Protein AF-A0A7Y3GQ40-F1 (afdb_monomer_lite)

Sequence (95 aa):
IDLGETTELKRISTRFFNSKGQWIYPPEKMLIKTDTENIDLNIDDQGDRIIDVVANLQSATRYIELTIPNYGIIKEGRQGQGNPAWTFIDEIKIE

Structure (mmCIF, N/CA/C/O backbone):
data_AF-A0A7Y3GQ40-F1
#
_entry.id   AF-A0A7Y3GQ40-F1
#
loop_
_atom_site.group_PDB
_atom_site.id
_atom_site.type_symbol
_atom_site.label_atom_id
_atom_site.label_alt_id
_atom_site.label_comp_id
_atom_site.label_asym_id
_atom_site.label_entity_id
_atom_site.label_seq_id
_atom_site.pdbx_PDB_ins_code
_atom_site.Cartn_x
_atom_site.Cartn_y
_atom_site.Cartn_z
_atom_site.occupancy
_atom_site.B_iso_or_equiv
_atom_site.auth_seq_id
_atom_site.auth_comp_id
_atom_site.auth_asym_id
_atom_site.auth_atom_id
_atom_site.pdbx_PDB_model_num
ATOM 1 N N . ILE A 1 1 ? -8.446 7.574 6.499 1.00 96.00 1 ILE A N 1
ATOM 2 C CA . ILE A 1 1 ? -9.826 7.043 6.435 1.00 96.00 1 ILE A CA 1
ATOM 3 C C . ILE A 1 1 ? -10.440 7.226 7.814 1.00 96.00 1 ILE A C 1
ATOM 5 O O . ILE A 1 1 ? -9.791 6.855 8.782 1.00 96.00 1 ILE A O 1
ATOM 9 N N . ASP A 1 2 ? -11.611 7.858 7.904 1.00 97.19 2 ASP A N 1
ATOM 10 C CA . ASP A 1 2 ? -12.387 7.989 9.149 1.00 97.19 2 ASP A CA 1
ATOM 11 C C . ASP A 1 2 ? -13.550 6.992 9.088 1.00 97.19 2 ASP A C 1
ATOM 13 O O . ASP A 1 2 ? -14.338 7.039 8.143 1.00 97.19 2 ASP A O 1
ATOM 17 N N . LEU A 1 3 ? -13.629 6.082 10.059 1.00 96.31 3 LEU A N 1
ATOM 18 C CA . LEU A 1 3 ? -14.693 5.080 10.178 1.00 96.31 3 LEU A CA 1
ATOM 19 C C . LEU A 1 3 ? -15.964 5.644 10.840 1.00 96.31 3 LEU A C 1
ATOM 21 O O . LEU A 1 3 ? -16.978 4.960 10.916 1.00 96.31 3 LEU A O 1
ATOM 25 N N . GLY A 1 4 ? -15.930 6.889 11.324 1.00 97.56 4 GLY A N 1
ATOM 26 C CA . GLY A 1 4 ? -17.034 7.562 12.014 1.00 97.56 4 GLY A CA 1
ATOM 27 C C . GLY A 1 4 ? -17.104 7.233 13.507 1.00 97.56 4 GLY A C 1
ATOM 28 O O . GLY A 1 4 ? -17.332 8.129 14.323 1.00 97.56 4 GLY A O 1
ATOM 29 N N . GLU A 1 5 ? -16.818 5.986 13.878 1.00 96.50 5 GLU A N 1
ATOM 30 C CA . GLU A 1 5 ? -16.743 5.502 15.257 1.00 96.50 5 GLU A CA 1
ATOM 31 C C . GLU A 1 5 ? -15.585 4.515 15.455 1.00 96.50 5 GLU A C 1
ATOM 33 O O . GLU A 1 5 ? -15.008 4.002 14.494 1.00 96.50 5 GLU A O 1
ATOM 38 N N . THR A 1 6 ? -15.219 4.264 16.713 1.00 97.06 6 THR A N 1
ATOM 39 C CA . THR A 1 6 ? -14.210 3.250 17.035 1.00 97.06 6 THR A CA 1
ATOM 40 C C . THR A 1 6 ? -14.728 1.877 16.624 1.00 97.06 6 THR A C 1
ATOM 42 O O . THR A 1 6 ? -15.727 1.405 17.163 1.00 97.06 6 THR A O 1
ATOM 45 N N . THR A 1 7 ? -14.031 1.240 15.688 1.00 96.56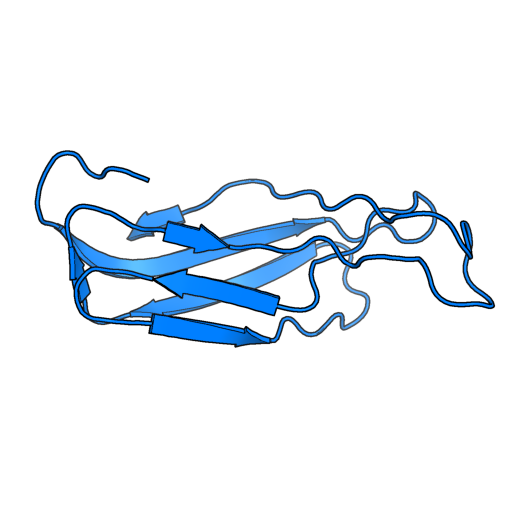 7 THR A N 1
ATOM 46 C CA . THR A 1 7 ? -14.417 -0.038 15.089 1.00 96.56 7 THR A CA 1
ATOM 47 C C . THR A 1 7 ? -13.298 -1.055 15.284 1.00 96.56 7 THR A C 1
ATOM 49 O O . THR A 1 7 ? -12.119 -0.720 15.163 1.00 96.56 7 THR A O 1
ATOM 52 N N . GLU A 1 8 ? -13.668 -2.298 15.589 1.00 96.31 8 GLU A N 1
ATOM 53 C CA . GLU A 1 8 ? -12.736 -3.428 15.622 1.00 96.31 8 GLU A CA 1
ATOM 54 C C . GLU A 1 8 ? -12.316 -3.794 14.197 1.00 96.31 8 GLU A C 1
ATOM 56 O O . GLU A 1 8 ? -13.152 -4.165 13.375 1.00 96.31 8 GLU A O 1
ATOM 61 N N . LEU A 1 9 ? -11.020 -3.703 13.926 1.00 95.81 9 LEU A N 1
ATOM 62 C CA . LEU A 1 9 ? -10.396 -3.957 12.639 1.00 95.81 9 LEU A CA 1
ATOM 63 C C . LEU A 1 9 ? -9.608 -5.262 12.692 1.00 95.81 9 LEU A C 1
ATOM 65 O O . LEU A 1 9 ? -8.740 -5.447 13.550 1.00 95.81 9 LEU A O 1
ATOM 69 N N . LYS A 1 10 ? -9.878 -6.142 11.731 1.00 96.19 10 LYS A N 1
ATOM 70 C CA . LYS A 1 10 ? -9.209 -7.438 11.580 1.00 96.19 10 LYS A CA 1
ATOM 71 C C . LYS A 1 10 ? -8.359 -7.502 10.329 1.00 96.19 10 LYS A C 1
ATOM 73 O O . LYS A 1 10 ? -7.351 -8.210 10.304 1.00 96.19 10 LYS A O 1
ATOM 78 N N . ARG A 1 11 ? -8.780 -6.817 9.267 1.00 96.81 11 ARG A N 1
ATOM 79 C CA . ARG A 1 11 ? -8.134 -6.932 7.967 1.00 96.81 11 ARG A CA 1
ATOM 80 C C . ARG A 1 11 ? -8.270 -5.660 7.146 1.00 96.81 11 ARG A C 1
ATOM 82 O O . ARG A 1 11 ? -9.348 -5.091 7.015 1.00 96.81 11 ARG A O 1
ATOM 89 N N . ILE A 1 12 ? -7.170 -5.274 6.510 1.00 97.44 12 ILE A N 1
ATOM 90 C CA . ILE A 1 12 ? -7.176 -4.338 5.386 1.00 97.44 12 ILE A CA 1
ATOM 91 C C . ILE A 1 12 ? -6.663 -5.080 4.160 1.00 97.44 12 ILE A C 1
ATOM 93 O O . ILE A 1 12 ? -5.656 -5.785 4.228 1.00 97.44 12 ILE A O 1
ATOM 97 N N . SER A 1 13 ? -7.345 -4.928 3.030 1.00 97.50 13 SER A N 1
ATOM 98 C CA . SER A 1 13 ? -6.861 -5.460 1.756 1.00 97.50 13 SER A CA 1
ATOM 99 C C . SER A 1 13 ? -7.057 -4.477 0.614 1.00 97.50 13 SER A C 1
ATOM 101 O O . SER A 1 13 ? -7.974 -3.658 0.627 1.00 97.50 13 SER A O 1
ATOM 103 N N . THR A 1 14 ? -6.168 -4.543 -0.368 1.00 97.62 14 THR A N 1
ATOM 104 C CA . THR A 1 14 ? -6.232 -3.731 -1.584 1.00 97.62 14 THR A CA 1
ATOM 105 C C . THR A 1 14 ? -5.514 -4.436 -2.725 1.00 97.62 14 THR A C 1
ATOM 107 O O . THR A 1 14 ? -4.806 -5.422 -2.496 1.00 97.62 14 THR A O 1
ATOM 110 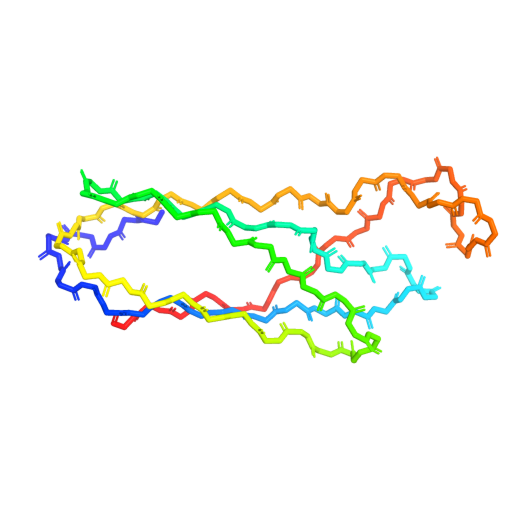N N . ARG A 1 15 ? -5.694 -3.953 -3.956 1.00 97.62 15 ARG A N 1
ATOM 111 C CA . ARG A 1 15 ? -5.009 -4.491 -5.127 1.00 97.62 15 ARG A CA 1
ATOM 112 C C . ARG A 1 15 ? -4.340 -3.390 -5.928 1.00 97.62 15 ARG A C 1
ATOM 114 O O . ARG A 1 15 ? -4.893 -2.308 -6.131 1.00 97.62 15 ARG A O 1
ATOM 121 N N . PHE A 1 16 ? -3.159 -3.708 -6.443 1.00 97.75 16 PHE A N 1
ATOM 122 C CA . PHE A 1 16 ? -2.407 -2.826 -7.327 1.00 97.75 16 PHE A CA 1
ATOM 123 C C . PHE A 1 16 ? -2.388 -3.371 -8.747 1.00 97.75 16 PHE A C 1
ATOM 125 O O . PHE A 1 16 ? -2.189 -4.566 -8.969 1.00 97.75 16 PHE A O 1
ATOM 132 N N . PHE A 1 17 ? -2.566 -2.484 -9.723 1.00 97.75 17 PHE A N 1
ATOM 133 C CA . PHE A 1 17 ? -2.408 -2.842 -11.129 1.00 97.75 17 PHE A CA 1
ATOM 134 C C . PHE A 1 17 ? -0.933 -2.764 -11.530 1.00 97.75 17 PHE A C 1
ATOM 136 O O . PHE A 1 17 ? -0.260 -1.777 -11.239 1.00 97.75 17 PHE A O 1
ATOM 143 N N . ASN A 1 18 ? -0.439 -3.782 -12.229 1.00 97.38 18 ASN A N 1
ATOM 144 C CA . ASN A 1 18 ? 0.954 -3.888 -12.6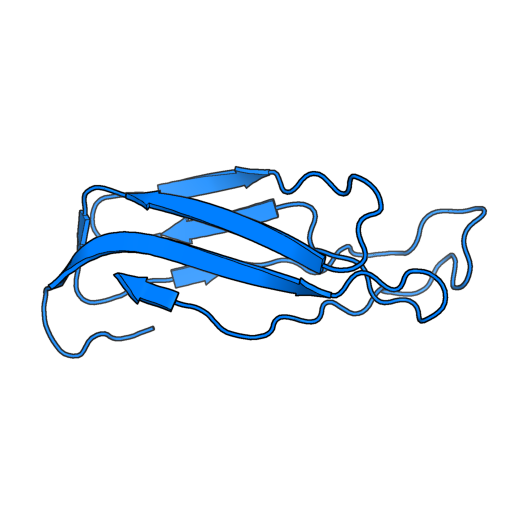51 1.00 97.38 18 ASN A CA 1
ATOM 145 C C . ASN A 1 18 ? 1.020 -4.013 -14.176 1.00 97.38 18 ASN A C 1
ATOM 147 O O . ASN A 1 18 ? 0.733 -5.057 -14.764 1.00 97.38 18 ASN A O 1
ATOM 151 N N . SER A 1 19 ? 1.376 -2.910 -14.830 1.00 97.00 19 SER A N 1
ATOM 152 C CA . SER A 1 19 ? 1.512 -2.818 -16.283 1.00 97.00 19 SER A CA 1
ATOM 153 C C . SER A 1 19 ? 2.741 -1.977 -16.608 1.00 97.00 19 SER A C 1
ATOM 155 O O . SER A 1 19 ? 2.665 -0.813 -17.004 1.00 97.00 19 SER A O 1
ATOM 157 N N . LYS A 1 20 ? 3.915 -2.585 -16.411 1.00 95.25 20 LYS A N 1
ATOM 158 C CA . LYS A 1 20 ? 5.229 -1.924 -16.518 1.00 95.25 20 LYS A CA 1
ATOM 159 C C . LYS A 1 20 ? 5.482 -1.298 -17.888 1.00 95.25 20 LYS A C 1
ATOM 161 O O . LYS A 1 20 ? 6.091 -0.235 -17.971 1.00 95.25 20 LYS A O 1
ATOM 166 N N . GLY A 1 21 ? 4.967 -1.913 -18.957 1.00 94.88 21 GLY A N 1
ATOM 167 C CA . GLY A 1 21 ? 5.030 -1.357 -20.316 1.00 94.88 21 GLY A CA 1
ATOM 168 C C . GLY A 1 21 ? 4.206 -0.074 -20.500 1.00 94.88 21 GLY A C 1
ATOM 169 O O . GLY A 1 21 ? 4.447 0.697 -21.421 1.00 94.88 21 GLY A O 1
ATOM 170 N N . GLN A 1 22 ? 3.264 0.196 -19.594 1.00 96.38 22 GLN A N 1
ATOM 171 C CA . GLN A 1 22 ? 2.504 1.448 -19.508 1.00 96.38 22 GLN A CA 1
ATOM 172 C C . GLN A 1 22 ? 2.975 2.329 -18.342 1.00 96.38 22 GLN A C 1
ATOM 174 O O . GLN A 1 22 ? 2.288 3.274 -17.966 1.00 96.38 22 GLN A O 1
ATOM 179 N N . TRP A 1 23 ? 4.138 2.012 -17.763 1.00 97.44 23 TRP A N 1
ATOM 180 C CA . TRP A 1 23 ? 4.757 2.730 -16.644 1.00 97.44 23 TRP A CA 1
ATOM 181 C C . TRP A 1 23 ? 3.944 2.667 -15.349 1.00 97.44 23 TRP A C 1
ATOM 183 O O . TRP A 1 23 ? 4.137 3.494 -14.459 1.00 97.44 23 TRP A O 1
ATOM 193 N N . ILE A 1 24 ? 3.059 1.674 -15.231 1.00 97.81 24 ILE A N 1
ATOM 194 C CA . ILE A 1 24 ? 2.267 1.432 -14.029 1.00 97.81 24 ILE A CA 1
ATOM 195 C C . ILE A 1 24 ? 2.967 0.347 -13.218 1.00 97.81 24 ILE A C 1
ATOM 197 O O . ILE A 1 24 ? 3.040 -0.804 -13.655 1.00 97.81 24 ILE A O 1
ATOM 201 N N . TYR A 1 25 ? 3.487 0.732 -12.058 1.00 97.75 25 TYR A N 1
ATOM 202 C CA . TYR A 1 25 ? 4.191 -0.149 -11.136 1.00 97.75 25 TYR A CA 1
ATOM 203 C C . TYR A 1 25 ? 3.457 -0.187 -9.788 1.00 97.75 25 TYR A C 1
ATOM 205 O O . TYR A 1 25 ? 2.989 0.860 -9.313 1.00 97.75 25 TYR A O 1
ATOM 213 N N . PRO A 1 26 ? 3.378 -1.366 -9.144 1.00 97.31 26 PRO A N 1
ATOM 214 C CA . PRO A 1 26 ? 2.951 -1.435 -7.757 1.00 97.31 26 PRO A CA 1
ATOM 215 C C . PRO A 1 26 ? 3.949 -0.673 -6.865 1.00 97.31 26 PRO A C 1
ATOM 217 O O . PRO A 1 26 ? 5.117 -0.509 -7.236 1.00 97.31 26 PRO A O 1
ATOM 220 N N . PRO A 1 27 ? 3.507 -0.184 -5.700 1.00 97.25 27 PRO A N 1
ATOM 221 C CA . PRO A 1 27 ? 4.417 0.366 -4.701 1.00 97.25 27 PRO A CA 1
ATOM 222 C C . PRO A 1 27 ? 5.361 -0.731 -4.177 1.00 97.25 27 PRO A C 1
ATOM 224 O O . PRO A 1 27 ? 5.015 -1.908 -4.206 1.00 97.25 27 PRO A O 1
ATOM 227 N N . GLU A 1 28 ? 6.536 -0.357 -3.662 1.00 96.88 28 GLU A N 1
ATOM 228 C CA . GLU A 1 28 ? 7.444 -1.321 -3.005 1.00 96.88 28 GLU A CA 1
ATOM 229 C C . GLU A 1 28 ? 7.015 -1.621 -1.558 1.00 96.88 28 GLU A C 1
ATOM 231 O O . GLU A 1 28 ? 7.377 -2.653 -0.995 1.00 96.88 28 GLU A O 1
ATOM 236 N N . LYS A 1 29 ? 6.230 -0.723 -0.948 1.00 97.31 29 LYS A N 1
ATOM 237 C CA . LYS A 1 29 ? 5.726 -0.878 0.416 1.00 97.31 29 LYS A CA 1
ATOM 238 C C . LYS A 1 29 ? 4.405 -0.161 0.656 1.00 97.31 29 LYS A C 1
ATOM 240 O O . LYS A 1 29 ? 4.072 0.802 -0.035 1.00 97.31 29 LYS A O 1
ATOM 245 N N . MET A 1 30 ? 3.699 -0.591 1.692 1.00 97.62 30 MET A N 1
ATOM 246 C CA . MET A 1 30 ? 2.511 0.061 2.228 1.00 97.62 30 M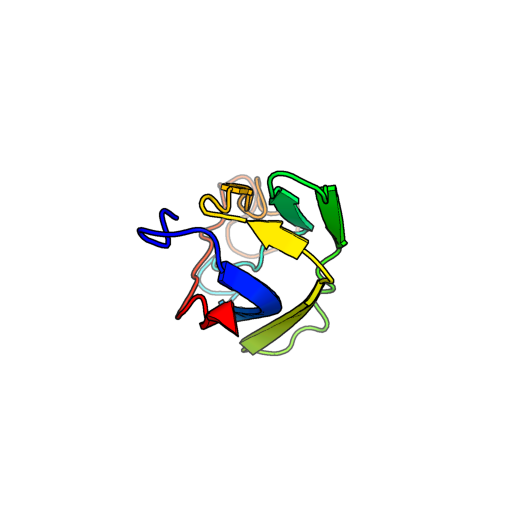ET A CA 1
ATOM 247 C C . MET A 1 30 ? 2.622 0.146 3.747 1.00 97.62 30 MET A C 1
ATOM 249 O O . MET A 1 30 ? 2.839 -0.856 4.421 1.00 97.62 30 MET A O 1
ATOM 253 N N . LEU A 1 31 ? 2.433 1.351 4.275 1.00 98.06 31 LEU A N 1
ATOM 254 C CA . LEU A 1 31 ? 2.398 1.611 5.707 1.00 98.06 31 LEU A CA 1
ATOM 255 C C . LEU A 1 31 ? 0.945 1.769 6.144 1.00 98.06 31 LEU A C 1
ATOM 257 O O . LEU A 1 31 ? 0.205 2.559 5.549 1.00 98.06 31 LEU A O 1
ATOM 261 N N . ILE A 1 32 ? 0.563 1.050 7.192 1.00 97.88 32 ILE A N 1
ATOM 262 C CA . ILE A 1 32 ? -0.744 1.163 7.833 1.00 97.88 32 ILE A CA 1
ATOM 263 C C . ILE A 1 32 ? -0.523 1.635 9.257 1.00 97.88 32 ILE A C 1
ATOM 265 O O . ILE A 1 32 ? 0.188 0.991 10.025 1.00 97.88 32 ILE A O 1
ATOM 269 N N . LYS A 1 33 ? -1.183 2.725 9.628 1.00 97.88 33 LYS A N 1
ATOM 270 C CA . LYS A 1 33 ? -1.173 3.231 10.992 1.00 97.88 33 LYS A CA 1
ATOM 271 C C . LYS A 1 33 ? -2.597 3.369 11.512 1.00 97.88 33 LYS A C 1
ATOM 273 O O . LYS A 1 33 ? -3.453 3.970 10.862 1.00 97.88 33 LYS A O 1
ATOM 278 N N . THR A 1 34 ? -2.818 2.818 12.694 1.00 96.06 34 THR A N 1
ATOM 279 C CA . THR A 1 34 ? -4.035 2.962 13.493 1.00 96.06 34 THR A CA 1
ATOM 280 C C . THR A 1 34 ? -3.677 3.593 14.840 1.00 96.06 34 THR A C 1
ATOM 282 O O . THR A 1 34 ? -2.522 3.960 15.080 1.00 96.06 34 THR A O 1
ATOM 285 N N . ASP A 1 35 ? -4.651 3.722 15.741 1.00 89.88 35 ASP A N 1
ATOM 286 C CA . ASP A 1 35 ? -4.392 4.218 17.099 1.00 89.88 35 ASP A CA 1
ATOM 287 C C . ASP A 1 35 ? -3.484 3.278 17.915 1.00 89.88 35 ASP A C 1
ATOM 289 O O . ASP A 1 35 ? -2.785 3.727 18.825 1.00 89.88 35 ASP A O 1
ATOM 293 N N . THR A 1 36 ? -3.484 1.977 17.599 1.00 90.62 36 THR A N 1
ATOM 294 C CA . THR A 1 36 ? -2.793 0.944 18.392 1.00 90.62 36 THR A CA 1
ATOM 295 C C . THR A 1 36 ? -1.711 0.186 17.632 1.00 90.62 36 THR A C 1
ATOM 297 O O . THR A 1 36 ? -0.871 -0.448 18.266 1.00 90.62 36 THR A O 1
ATOM 300 N N . GLU A 1 37 ? -1.706 0.231 16.300 1.00 92.94 37 GLU A N 1
ATOM 301 C CA . GLU A 1 37 ? -0.777 -0.525 15.462 1.00 92.94 37 GLU A CA 1
ATOM 302 C C . GLU A 1 37 ? -0.106 0.365 14.412 1.00 92.94 37 GLU A C 1
ATOM 304 O O . GLU A 1 37 ? -0.658 1.354 13.925 1.00 92.94 37 GLU A O 1
ATOM 309 N N . ASN A 1 38 ? 1.117 -0.014 14.052 1.00 96.00 38 ASN A N 1
ATOM 310 C CA . ASN A 1 38 ? 1.860 0.554 12.938 1.00 96.00 38 ASN A CA 1
ATOM 311 C C . ASN A 1 38 ? 2.533 -0.601 12.194 1.00 96.00 38 ASN A C 1
ATOM 313 O O . ASN A 1 38 ? 3.435 -1.243 12.735 1.00 96.00 38 ASN A O 1
ATOM 317 N N . ILE A 1 39 ? 2.050 -0.891 10.991 1.00 95.94 39 ILE A N 1
ATOM 318 C CA . ILE A 1 39 ? 2.467 -2.029 10.177 1.00 95.94 39 ILE A CA 1
ATOM 319 C C . ILE A 1 39 ? 3.180 -1.506 8.933 1.00 95.94 39 ILE A C 1
ATOM 321 O O . ILE A 1 39 ? 2.632 -0.687 8.195 1.00 95.94 39 ILE A O 1
ATOM 325 N N . ASP A 1 40 ? 4.380 -2.027 8.683 1.00 96.62 40 ASP A N 1
ATOM 326 C CA . ASP A 1 40 ? 5.126 -1.829 7.440 1.00 96.62 40 ASP A CA 1
ATOM 327 C C . ASP A 1 40 ? 5.084 -3.122 6.621 1.00 96.62 40 ASP A C 1
ATOM 329 O O . ASP A 1 40 ? 5.578 -4.165 7.058 1.00 96.62 40 ASP A O 1
ATOM 333 N N . LEU A 1 41 ? 4.434 -3.064 5.459 1.00 96.12 41 LEU A N 1
ATOM 334 C CA . LEU A 1 41 ? 4.303 -4.186 4.540 1.00 96.12 41 LEU A CA 1
ATOM 335 C C . LEU A 1 41 ? 5.165 -3.955 3.310 1.00 96.12 41 LEU A C 1
ATOM 337 O O . LEU A 1 41 ? 4.937 -3.007 2.561 1.00 96.12 41 LEU A O 1
ATOM 341 N N . ASN A 1 42 ? 6.085 -4.882 3.056 1.00 96.75 42 ASN A N 1
ATOM 342 C CA . ASN A 1 42 ? 6.760 -4.971 1.767 1.00 96.75 42 ASN A CA 1
ATOM 343 C C . ASN A 1 42 ? 5.824 -5.618 0.746 1.00 96.75 42 ASN A C 1
ATOM 345 O O . ASN A 1 42 ? 5.124 -6.583 1.058 1.00 96.75 42 ASN A O 1
ATOM 349 N N . ILE A 1 43 ? 5.814 -5.076 -0.468 1.00 95.69 43 ILE A N 1
ATOM 350 C CA . ILE A 1 43 ? 4.977 -5.559 -1.562 1.00 95.69 43 ILE A CA 1
ATOM 351 C C . ILE A 1 43 ? 5.890 -6.167 -2.619 1.00 95.69 43 ILE A C 1
ATOM 353 O O . ILE A 1 43 ? 6.641 -5.467 -3.300 1.00 95.69 43 ILE A O 1
ATOM 357 N N . ASP A 1 44 ? 5.810 -7.489 -2.746 1.00 90.50 44 ASP A N 1
ATOM 358 C CA . ASP A 1 44 ? 6.610 -8.239 -3.703 1.00 90.50 44 ASP A CA 1
ATOM 359 C C . ASP A 1 44 ? 5.951 -8.230 -5.086 1.00 90.50 44 ASP A C 1
ATOM 361 O O . ASP A 1 44 ? 4.874 -8.781 -5.311 1.00 90.50 44 ASP A O 1
ATOM 365 N N . ASP A 1 45 ? 6.642 -7.628 -6.048 1.00 91.19 45 ASP A N 1
ATOM 366 C CA . ASP A 1 45 ? 6.264 -7.638 -7.457 1.00 91.19 45 ASP A CA 1
ATOM 367 C C . ASP A 1 45 ? 6.762 -8.925 -8.132 1.00 91.19 45 ASP A C 1
ATOM 369 O O . ASP A 1 45 ? 7.854 -8.974 -8.703 1.00 91.19 45 ASP A O 1
ATOM 373 N N . GLN A 1 46 ? 5.930 -9.968 -8.081 1.00 89.06 46 GLN A N 1
ATOM 374 C CA . GLN A 1 46 ? 6.179 -11.266 -8.727 1.00 89.06 46 GLN A CA 1
ATOM 375 C C . GLN A 1 46 ? 5.921 -11.247 -10.249 1.00 89.06 46 GLN A C 1
ATOM 377 O O . GLN A 1 46 ? 6.043 -12.267 -10.926 1.00 89.06 46 GLN A O 1
ATOM 382 N N . GLY A 1 47 ? 5.593 -10.081 -10.820 1.00 90.00 47 GLY A N 1
ATOM 383 C CA . GLY A 1 47 ? 5.273 -9.920 -12.240 1.00 90.00 47 GLY A CA 1
ATOM 384 C C . GLY A 1 47 ? 3.809 -10.178 -12.600 1.00 90.00 47 GLY A C 1
ATOM 385 O O . GLY A 1 47 ? 3.445 -10.008 -13.766 1.00 90.00 47 GLY A O 1
ATOM 386 N N . ASP A 1 48 ? 2.963 -10.525 -11.628 1.00 96.38 48 ASP A N 1
ATOM 387 C CA . ASP A 1 48 ? 1.520 -10.630 -11.826 1.00 96.38 48 ASP A CA 1
ATOM 388 C C . ASP A 1 48 ? 0.921 -9.282 -12.225 1.00 96.38 48 ASP A C 1
ATOM 390 O O . ASP A 1 48 ? 1.349 -8.228 -11.755 1.00 96.38 48 ASP A O 1
ATOM 394 N N . ARG A 1 49 ? -0.106 -9.311 -13.082 1.00 96.69 49 ARG A N 1
ATOM 395 C CA . ARG A 1 49 ? -0.803 -8.104 -13.564 1.00 96.69 49 ARG A CA 1
ATOM 396 C C . ARG A 1 49 ? -1.622 -7.409 -12.471 1.00 96.69 49 ARG A C 1
ATOM 398 O O . ARG A 1 49 ? -1.912 -6.218 -12.586 1.00 96.69 49 ARG A O 1
ATOM 405 N N . ILE A 1 50 ? -2.015 -8.159 -11.448 1.00 97.19 50 ILE A N 1
ATOM 406 C CA . ILE A 1 50 ? -2.717 -7.681 -10.261 1.00 97.19 50 ILE A CA 1
ATOM 407 C C . ILE A 1 50 ? -1.932 -8.181 -9.057 1.00 97.19 50 ILE A C 1
ATOM 409 O O . ILE A 1 50 ? -1.652 -9.373 -8.977 1.00 97.19 50 ILE A O 1
ATOM 413 N N . ILE A 1 51 ? -1.582 -7.272 -8.153 1.00 97.00 51 ILE A N 1
ATOM 414 C CA . ILE A 1 51 ? -0.892 -7.591 -6.904 1.00 97.00 51 ILE A CA 1
ATOM 415 C C . ILE A 1 51 ? -1.890 -7.428 -5.764 1.00 97.00 51 ILE A C 1
ATOM 417 O O . ILE A 1 51 ? -2.281 -6.303 -5.449 1.00 97.00 51 ILE A O 1
ATOM 421 N N . ASP A 1 52 ? -2.313 -8.542 -5.174 1.00 96.31 52 ASP A N 1
ATOM 422 C CA . ASP A 1 52 ? -3.154 -8.557 -3.980 1.00 96.31 52 ASP A CA 1
ATOM 423 C C . ASP A 1 52 ? -2.301 -8.306 -2.731 1.00 96.31 52 ASP A C 1
ATOM 425 O O . ASP A 1 52 ? -1.292 -8.975 -2.506 1.00 96.31 52 ASP A O 1
ATOM 429 N N . VAL A 1 53 ? -2.721 -7.358 -1.895 1.00 96.12 53 VAL A N 1
ATOM 430 C CA . VAL A 1 53 ? -2.056 -7.046 -0.627 1.00 96.12 53 VAL A CA 1
ATOM 431 C C . VAL A 1 53 ? -3.057 -7.171 0.506 1.00 96.12 53 VAL A C 1
ATOM 433 O O . VAL A 1 53 ? -4.144 -6.593 0.462 1.00 96.12 53 VAL A O 1
ATOM 436 N N . VAL A 1 54 ? -2.681 -7.936 1.529 1.00 96.44 54 VAL A N 1
ATOM 437 C CA . VAL A 1 54 ? -3.509 -8.208 2.704 1.00 96.44 54 VAL A CA 1
ATOM 438 C C . VAL A 1 54 ? -2.698 -7.942 3.964 1.00 96.44 54 VAL A C 1
ATOM 440 O O . VAL A 1 54 ? -1.610 -8.485 4.142 1.00 96.44 54 VAL A O 1
ATOM 443 N N . ALA A 1 55 ? -3.265 -7.135 4.8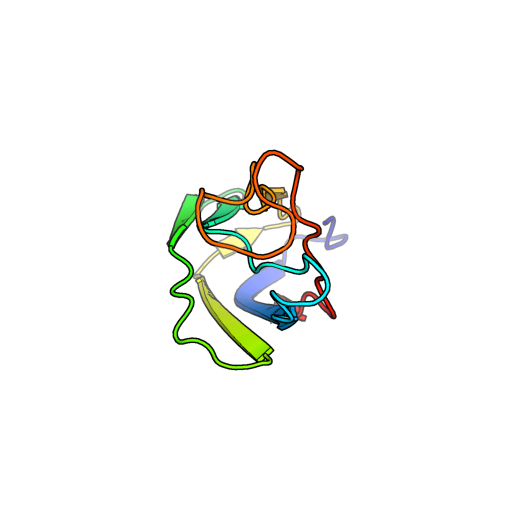51 1.00 96.12 55 ALA A N 1
ATOM 444 C CA . ALA A 1 55 ? -2.773 -6.869 6.188 1.00 96.12 55 ALA A CA 1
ATOM 445 C C . ALA A 1 55 ? -3.768 -7.436 7.198 1.00 96.12 55 ALA A C 1
ATOM 447 O O . ALA A 1 55 ? -4.938 -7.053 7.175 1.00 96.12 55 ALA A O 1
ATOM 448 N N . ASN A 1 56 ? -3.315 -8.321 8.082 1.00 95.44 56 ASN A N 1
ATOM 449 C CA . ASN A 1 56 ? -4.107 -8.727 9.240 1.00 95.44 56 ASN A CA 1
ATOM 450 C C . ASN A 1 56 ? -3.735 -7.826 10.416 1.00 95.44 56 ASN A C 1
ATOM 452 O O . ASN A 1 56 ? -2.549 -7.607 10.659 1.00 95.44 56 ASN A O 1
ATOM 456 N N . LEU A 1 57 ? -4.744 -7.313 11.112 1.00 93.31 57 LEU A N 1
ATOM 457 C CA . LEU A 1 57 ? -4.613 -6.371 12.221 1.00 93.31 57 LEU A CA 1
ATOM 458 C C . LEU A 1 57 ? -5.425 -6.873 13.413 1.00 93.31 57 LEU A C 1
ATOM 460 O O . LEU A 1 57 ? -6.360 -7.660 13.251 1.00 93.31 57 LEU A O 1
ATOM 464 N N . GLN A 1 58 ? -5.092 -6.400 14.607 1.00 91.56 58 GLN A N 1
ATOM 465 C CA . GLN A 1 58 ? -5.948 -6.553 15.776 1.00 91.56 58 GLN A CA 1
ATOM 466 C C . GLN A 1 58 ? -6.031 -5.209 16.500 1.00 91.56 58 GLN A C 1
ATOM 468 O O . GLN A 1 58 ? -5.410 -4.982 17.538 1.00 91.56 58 GLN A O 1
ATOM 473 N N . SER A 1 59 ? -6.805 -4.292 15.919 1.00 93.31 59 SER A N 1
ATOM 474 C CA . SER A 1 59 ? -6.861 -2.898 16.356 1.00 93.31 59 SER A CA 1
ATOM 475 C C . SER A 1 59 ? -8.299 -2.410 16.486 1.00 93.31 59 SER A C 1
ATOM 477 O O . SER A 1 59 ? -9.095 -2.588 15.574 1.00 93.31 59 SER A O 1
ATOM 479 N N . ALA A 1 60 ? -8.617 -1.738 17.590 1.00 95.69 60 ALA A N 1
ATOM 480 C CA . ALA A 1 60 ? -9.844 -0.962 17.724 1.00 95.69 60 ALA A CA 1
ATOM 481 C C . ALA A 1 60 ? -9.510 0.506 17.446 1.00 95.69 60 ALA A C 1
ATOM 483 O O . ALA A 1 60 ? -8.799 1.139 18.229 1.00 95.69 60 ALA A O 1
ATOM 484 N N . THR A 1 61 ? -9.981 1.053 16.326 1.00 96.56 61 THR A N 1
ATOM 485 C CA . THR A 1 61 ? -9.613 2.412 15.905 1.00 96.56 61 THR A CA 1
ATOM 486 C C . THR A 1 61 ? -10.755 3.113 15.184 1.00 96.56 61 THR A C 1
ATOM 488 O O . THR A 1 61 ? -11.638 2.469 14.622 1.00 96.56 61 THR A O 1
ATOM 491 N N . ARG A 1 62 ? -10.747 4.448 15.194 1.00 96.94 62 ARG A N 1
ATOM 492 C CA . ARG A 1 62 ? -11.628 5.260 14.341 1.00 96.94 62 ARG A CA 1
ATOM 493 C C . ARG A 1 62 ? -10.922 5.731 13.069 1.00 96.94 62 ARG A C 1
ATOM 495 O O . ARG A 1 62 ? -11.570 5.894 12.036 1.00 96.94 62 ARG A O 1
ATOM 502 N N . TYR A 1 63 ? -9.613 5.967 13.135 1.00 97.50 63 TYR A N 1
ATOM 503 C CA . TYR A 1 63 ? -8.850 6.546 12.036 1.00 97.50 63 TYR A CA 1
ATOM 504 C C . TYR A 1 63 ? -7.780 5.583 11.544 1.00 97.50 63 TYR A C 1
ATOM 506 O O . TYR A 1 63 ? -6.956 5.090 12.306 1.00 97.50 63 TYR A O 1
ATOM 514 N N . ILE A 1 64 ? -7.759 5.377 10.232 1.00 97.88 64 ILE A N 1
ATOM 515 C CA . ILE A 1 64 ? -6.731 4.590 9.556 1.00 97.88 64 ILE A CA 1
ATOM 516 C C . ILE A 1 64 ? -5.957 5.518 8.630 1.00 97.88 64 ILE A C 1
ATOM 518 O O . ILE A 1 64 ? -6.534 6.148 7.736 1.00 97.88 64 ILE A O 1
ATOM 522 N N . GLU A 1 65 ? -4.649 5.587 8.814 1.00 98.19 65 GLU A N 1
ATOM 523 C CA . GLU A 1 65 ? -3.733 6.269 7.909 1.00 98.19 65 GLU A CA 1
ATOM 524 C C . GLU A 1 65 ? -3.022 5.226 7.041 1.00 98.19 65 GLU A C 1
ATOM 526 O O . GLU A 1 65 ? -2.409 4.287 7.547 1.00 98.19 65 GLU A O 1
ATOM 531 N N . LEU A 1 66 ? -3.127 5.393 5.722 1.00 97.69 66 LEU A N 1
ATOM 532 C CA . LEU A 1 66 ? -2.435 4.568 4.738 1.00 97.69 66 LEU A CA 1
ATOM 533 C C . LEU A 1 66 ? -1.425 5.441 4.013 1.00 97.69 66 LEU A C 1
ATOM 535 O O . LEU A 1 66 ? -1.804 6.431 3.386 1.00 97.69 66 LEU A O 1
ATOM 539 N N . THR A 1 67 ? -0.154 5.058 4.068 1.00 98.12 67 THR A N 1
ATOM 540 C CA . THR A 1 67 ? 0.894 5.691 3.266 1.00 98.12 67 THR A CA 1
ATOM 541 C C . THR A 1 67 ? 1.406 4.693 2.241 1.00 98.12 67 THR A C 1
ATOM 543 O O . THR A 1 67 ? 2.015 3.681 2.586 1.00 98.12 67 THR A O 1
ATOM 546 N N . ILE A 1 68 ? 1.154 4.997 0.968 1.00 97.44 68 ILE A N 1
ATOM 547 C CA . ILE A 1 68 ? 1.518 4.162 -0.179 1.00 97.44 68 ILE A CA 1
ATOM 548 C C . ILE A 1 68 ? 2.381 5.011 -1.119 1.00 97.44 68 ILE A C 1
ATOM 550 O O . ILE A 1 68 ? 1.845 5.748 -1.951 1.00 97.44 68 ILE A O 1
ATOM 554 N N . PRO A 1 69 ? 3.715 4.978 -0.969 1.00 95.75 69 PRO A N 1
ATOM 555 C CA . PRO A 1 69 ? 4.617 5.654 -1.890 1.00 95.75 69 PRO A CA 1
ATOM 556 C C . PRO A 1 69 ? 4.492 5.036 -3.281 1.00 95.75 69 PRO A C 1
ATOM 558 O O . PRO A 1 69 ? 4.397 3.817 -3.403 1.00 95.75 69 PRO A O 1
ATOM 561 N N . ASN A 1 70 ? 4.541 5.844 -4.339 1.00 94.62 70 ASN A N 1
ATOM 562 C CA . ASN A 1 70 ? 4.670 5.271 -5.674 1.00 94.62 70 ASN A CA 1
ATOM 563 C C . ASN A 1 70 ? 6.018 4.537 -5.815 1.00 94.62 70 ASN A C 1
ATOM 565 O O . ASN A 1 70 ? 6.940 4.746 -5.028 1.00 94.62 70 ASN A O 1
ATOM 569 N N . TYR A 1 71 ? 6.157 3.713 -6.857 1.00 95.94 71 TYR A N 1
ATOM 570 C CA . TYR A 1 71 ? 7.401 2.977 -7.150 1.00 95.94 71 TYR A CA 1
ATOM 571 C C . TYR A 1 71 ? 8.646 3.881 -7.299 1.00 95.94 71 TYR A C 1
ATOM 573 O O . TYR A 1 71 ? 9.782 3.418 -7.242 1.00 95.94 71 TYR A O 1
ATOM 581 N N . GLY A 1 72 ? 8.447 5.186 -7.503 1.00 96.19 72 GLY A N 1
ATOM 582 C CA . GLY A 1 72 ? 9.517 6.150 -7.713 1.00 96.19 72 GLY A CA 1
ATOM 583 C C . GLY A 1 72 ? 9.964 6.177 -9.171 1.00 96.19 72 GLY A C 1
ATOM 584 O O . GLY A 1 72 ? 9.140 6.133 -10.086 1.00 96.19 72 GLY A O 1
ATOM 585 N N . ILE A 1 73 ? 11.272 6.307 -9.393 1.00 97.69 73 ILE A N 1
ATOM 586 C CA . ILE A 1 73 ? 11.852 6.424 -10.734 1.00 97.69 73 ILE A CA 1
ATOM 587 C C . ILE A 1 73 ? 12.046 5.039 -11.354 1.00 97.69 73 ILE A C 1
ATOM 589 O O . ILE A 1 73 ? 12.630 4.139 -10.749 1.00 97.69 73 ILE A O 1
ATOM 593 N N . ILE A 1 74 ? 11.594 4.879 -12.598 1.00 97.19 74 ILE A N 1
ATOM 594 C CA . ILE A 1 74 ? 11.760 3.641 -13.357 1.00 97.19 74 ILE A CA 1
ATOM 595 C C . ILE A 1 74 ? 13.253 3.396 -13.606 1.00 97.19 74 ILE A C 1
ATOM 597 O O . ILE A 1 74 ? 13.945 4.224 -14.206 1.00 97.19 74 ILE A O 1
ATOM 601 N N . LYS A 1 75 ? 13.726 2.233 -13.142 1.00 95.00 75 LYS A N 1
ATOM 602 C CA . LYS A 1 75 ? 15.126 1.793 -13.238 1.00 95.00 75 LYS A CA 1
ATOM 603 C C . LYS A 1 75 ? 15.576 1.647 -14.697 1.00 95.00 75 LYS A C 1
ATOM 605 O O . LYS A 1 75 ? 14.766 1.408 -15.594 1.00 95.00 75 LYS A O 1
ATOM 610 N N . GLU A 1 76 ? 16.882 1.772 -14.909 1.00 96.94 76 GLU A N 1
ATOM 611 C CA . GLU A 1 76 ? 17.527 1.606 -16.214 1.00 96.94 76 GLU A CA 1
ATOM 612 C C . GLU A 1 76 ? 17.202 0.245 -16.853 1.00 96.94 76 GLU A C 1
ATOM 614 O O . GLU A 1 76 ? 16.991 -0.756 -16.162 1.00 96.94 76 GLU A O 1
ATOM 619 N N . GLY A 1 77 ? 17.124 0.216 -18.186 1.00 95.38 77 GLY A N 1
ATOM 620 C CA . GLY A 1 77 ? 16.820 -0.997 -18.946 1.00 95.38 77 GLY A CA 1
ATOM 621 C C . GLY A 1 77 ? 15.331 -1.346 -18.994 1.00 95.38 77 GLY A C 1
ATOM 622 O O . GLY A 1 77 ? 14.966 -2.411 -19.491 1.00 95.38 77 GLY A O 1
ATOM 623 N N . ARG A 1 78 ? 14.455 -0.462 -18.500 1.00 94.19 78 ARG A N 1
ATOM 624 C CA . ARG A 1 78 ? 12.995 -0.619 -18.552 1.00 94.19 78 ARG A CA 1
ATOM 625 C C . ARG A 1 78 ? 12.351 0.479 -19.389 1.00 94.19 78 ARG A C 1
ATOM 627 O O . ARG A 1 78 ? 12.854 1.597 -19.498 1.00 94.19 78 ARG A O 1
ATOM 634 N N . GLN A 1 79 ? 11.195 0.170 -19.969 1.00 94.19 79 GLN A N 1
ATOM 635 C CA . GLN A 1 79 ? 10.414 1.161 -20.699 1.00 94.19 79 GLN A CA 1
ATOM 636 C C . GLN A 1 79 ? 10.020 2.307 -19.756 1.00 94.19 79 GLN A C 1
ATOM 638 O O . GLN A 1 79 ? 9.473 2.062 -18.684 1.00 94.19 79 GLN A O 1
ATOM 643 N N . GLY A 1 80 ? 10.307 3.546 -20.164 1.00 95.31 80 GLY A N 1
ATOM 644 C CA . GLY A 1 80 ? 10.089 4.728 -19.326 1.00 95.31 80 GLY A CA 1
ATOM 645 C C . GLY A 1 80 ? 11.229 5.060 -18.365 1.00 95.31 80 GLY A C 1
ATOM 646 O O . GLY A 1 80 ? 11.034 5.919 -17.511 1.00 95.31 80 GLY A O 1
ATOM 647 N N . GLN A 1 81 ? 12.406 4.429 -18.496 1.00 97.00 81 GLN A N 1
ATOM 648 C CA . GLN A 1 81 ? 13.567 4.690 -17.635 1.00 97.00 81 GLN A CA 1
ATOM 649 C C . GLN A 1 81 ? 13.820 6.185 -17.383 1.00 97.00 81 GLN A C 1
ATOM 651 O O . GLN A 1 81 ? 13.706 7.013 -18.290 1.00 97.00 81 GLN A O 1
ATOM 656 N N . GLY A 1 82 ? 14.158 6.520 -16.136 1.00 97.38 82 GLY A N 1
ATOM 657 C CA . GLY A 1 82 ? 14.407 7.896 -15.700 1.00 97.38 82 GLY A CA 1
ATOM 658 C C . GLY A 1 82 ? 13.150 8.725 -15.413 1.00 97.38 82 GLY A C 1
ATOM 659 O O . GLY A 1 82 ? 13.272 9.813 -14.858 1.00 97.38 82 GLY A O 1
ATOM 660 N N . ASN A 1 83 ? 11.952 8.217 -15.721 1.00 97.44 83 ASN A N 1
ATOM 661 C CA . ASN A 1 83 ? 10.687 8.886 -15.411 1.00 97.44 83 ASN A CA 1
ATOM 662 C C . ASN A 1 83 ? 10.032 8.300 -14.150 1.00 97.44 83 ASN A C 1
ATOM 664 O O . ASN A 1 83 ? 10.267 7.131 -13.824 1.00 97.44 83 ASN A O 1
ATOM 668 N N . PRO A 1 84 ? 9.194 9.080 -13.442 1.00 96.94 84 PRO A N 1
ATOM 669 C CA . PRO A 1 84 ? 8.372 8.557 -12.360 1.00 96.94 84 PRO A CA 1
ATOM 670 C C . PRO A 1 84 ? 7.334 7.558 -12.885 1.00 96.94 84 PRO A C 1
ATOM 672 O O . PRO A 1 84 ? 6.689 7.787 -13.909 1.00 96.94 84 PRO A O 1
ATOM 675 N N . ALA A 1 85 ? 7.160 6.459 -12.158 1.00 97.56 85 ALA A N 1
ATOM 676 C CA . ALA A 1 85 ? 6.112 5.483 -12.408 1.00 97.56 85 ALA A CA 1
ATOM 677 C C . ALA A 1 85 ? 4.767 5.929 -11.817 1.00 97.56 85 ALA A C 1
ATOM 679 O O . ALA A 1 85 ? 4.705 6.562 -10.755 1.00 97.56 85 ALA A O 1
ATOM 680 N N . TRP A 1 86 ? 3.687 5.522 -12.481 1.00 97.81 86 TRP A N 1
ATOM 681 C CA . TRP A 1 86 ? 2.336 5.603 -11.946 1.00 97.81 86 TRP A CA 1
ATOM 682 C C . TRP A 1 86 ? 2.063 4.437 -11.001 1.00 97.81 86 TRP A C 1
ATOM 684 O O . TRP A 1 86 ? 2.496 3.314 -11.254 1.00 97.81 86 TRP A O 1
ATOM 694 N N . THR A 1 87 ? 1.268 4.687 -9.966 1.00 97.50 87 THR A N 1
ATOM 695 C CA . THR A 1 87 ? 0.739 3.643 -9.086 1.00 97.50 87 THR A CA 1
ATOM 696 C C . THR A 1 87 ? -0.778 3.699 -9.121 1.00 97.50 87 THR A C 1
ATOM 698 O O . THR A 1 87 ? -1.374 4.758 -8.942 1.00 97.50 87 THR A O 1
ATOM 701 N N . PHE A 1 88 ? -1.391 2.557 -9.423 1.00 97.88 88 PHE A N 1
ATOM 702 C CA . PHE A 1 88 ? -2.833 2.404 -9.577 1.00 97.88 88 PHE A CA 1
ATOM 703 C C . PHE A 1 88 ? -3.333 1.457 -8.492 1.00 97.88 88 PHE A C 1
ATOM 705 O O . PHE A 1 88 ? -2.807 0.352 -8.351 1.00 97.88 88 PHE A O 1
ATOM 712 N N . ILE A 1 89 ? -4.343 1.909 -7.758 1.00 97.25 89 ILE A N 1
ATOM 713 C CA . ILE A 1 89 ? -4.981 1.216 -6.636 1.00 97.25 89 ILE A CA 1
ATOM 714 C C . ILE A 1 89 ? -6.463 1.105 -6.979 1.00 97.25 89 ILE A C 1
ATOM 716 O O . ILE A 1 89 ? -7.022 2.069 -7.505 1.00 97.25 89 ILE A O 1
ATOM 720 N N . ASP A 1 90 ? -7.091 -0.042 -6.726 1.00 92.25 90 ASP A N 1
ATOM 721 C CA . ASP A 1 90 ? -8.510 -0.228 -7.034 1.00 92.25 90 ASP A CA 1
ATOM 722 C C . ASP A 1 90 ? -9.441 0.186 -5.879 1.00 92.25 90 ASP A C 1
ATOM 724 O O . ASP A 1 90 ? -10.141 1.191 -5.963 1.00 92.25 90 ASP A O 1
ATOM 728 N N . GLU A 1 91 ? -9.448 -0.579 -4.798 1.00 96.62 91 GLU A N 1
ATOM 7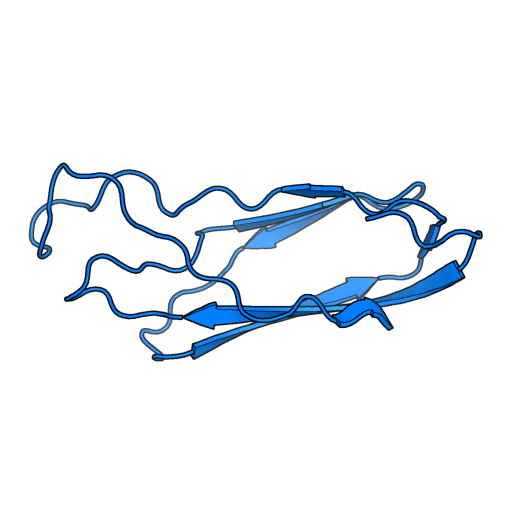29 C CA . GLU A 1 91 ? -10.359 -0.513 -3.672 1.00 96.62 91 GLU A CA 1
ATOM 730 C C . GLU A 1 91 ? -9.565 -0.831 -2.407 1.00 96.62 91 GLU A C 1
ATOM 732 O O . GLU A 1 91 ? -8.713 -1.722 -2.382 1.00 96.62 91 GLU A O 1
ATOM 737 N N . ILE A 1 92 ? -9.847 -0.093 -1.340 1.00 97.31 92 ILE A N 1
ATOM 738 C CA . ILE A 1 92 ? -9.336 -0.384 -0.005 1.00 97.31 92 ILE A CA 1
ATOM 739 C C . ILE A 1 92 ? -10.498 -0.991 0.771 1.00 97.31 92 ILE A C 1
ATOM 741 O O . ILE A 1 92 ? -11.475 -0.306 1.070 1.00 97.31 92 ILE A O 1
ATOM 745 N N . LYS A 1 93 ? -10.391 -2.281 1.079 1.00 97.62 93 LYS A N 1
ATOM 746 C CA . LYS A 1 93 ? -11.381 -3.032 1.851 1.00 97.62 93 LYS A CA 1
ATOM 747 C C . LYS A 1 93 ? -10.949 -3.086 3.304 1.00 97.62 93 LYS A C 1
ATOM 749 O O . LYS A 1 93 ? -9.804 -3.437 3.588 1.00 97.62 93 LYS A O 1
ATOM 754 N N . ILE A 1 94 ? -11.874 -2.745 4.190 1.00 96.50 94 ILE A N 1
ATOM 755 C CA . ILE A 1 94 ? -11.690 -2.664 5.639 1.00 96.50 94 ILE A CA 1
ATOM 756 C C . ILE A 1 94 ? -12.698 -3.627 6.262 1.00 96.50 94 ILE A C 1
ATOM 758 O O . ILE A 1 94 ? -13.889 -3.529 5.963 1.00 96.50 94 ILE A O 1
ATOM 762 N N . GLU A 1 95 ? -12.218 -4.565 7.074 1.00 93.81 95 GLU A N 1
ATOM 763 C CA . GLU A 1 95 ? -13.013 -5.638 7.686 1.00 93.81 95 GLU A CA 1
ATOM 764 C C . GLU A 1 95 ? -12.621 -5.921 9.136 1.00 93.81 95 GLU A C 1
ATOM 766 O O . GLU A 1 95 ? -11.424 -5.760 9.479 1.00 93.81 95 GLU A O 1
#

Foldseek 3Di:
DFQVAFDFFFKKKWKKFDDQLVLEHFFQWKWKDFPPDIDIDGFDPPVDRMGIDMDTDGDGGRDIDMDGDFNAADDPPGNRHRDGGHIDIDDIDTD

Radius of gyration: 14.88 Å; chains: 1; bounding box: 35×20×39 Å

Secondary structure (DSSP, 8-state):
-EEEEEEEEEEEEEEEE-BGGGTB---SEEEEE-SS-EEEEE----S-SEEEEEEEEEEEEEE-EEE-----BPPTTSTTTTSBPB-EEEEEEE-

pLDDT: mean 96.11, std 2.02, range [89.06, 98.19]